Protein AF-A0A433JTU4-F1 (afdb_monomer_lite)

Radius of gyration: 37.77 Å; chains: 1; bounding box: 74×43×114 Å

InterPro domains:
  IPR011112 Rho termination factor-like, N-terminal [PF07498] (141-169)

Sequence (175 aa):
MARTKNDSKNTPSTSVEKKTAQKKAKKALAKAEKSVRVAHEAVKSSSKKLRKEARALSEKTEKLTAKHEKAARKLAIESAKVAKVKAASTPAQKLPSTAATPLPTPARPPVSLATTGRDTSSTKKRSLTPPLPKPSAVAPTLIELRRQAKEQQVRGYSRLSKADLIAALDAARRA

Structure (mmCIF, N/CA/C/O backbone):
data_AF-A0A433JTU4-F1
#
_entry.id   AF-A0A433JTU4-F1
#
loop_
_atom_site.group_PDB
_atom_site.id
_atom_site.type_symbol
_atom_site.label_atom_id
_atom_site.label_alt_id
_atom_site.label_comp_id
_atom_site.label_asym_id
_atom_site.label_entity_id
_atom_site.label_seq_id
_atom_site.pdbx_PDB_ins_code
_atom_site.Cartn_x
_atom_site.Cartn_y
_atom_site.Cartn_z
_atom_site.occupancy
_atom_site.B_iso_or_equiv
_atom_site.auth_seq_id
_atom_site.auth_comp_id
_atom_site.auth_asym_id
_atom_site.auth_atom_id
_atom_site.pdbx_PDB_model_num
ATOM 1 N N . MET A 1 1 ? -30.360 39.361 70.331 1.00 44.97 1 MET A N 1
ATOM 2 C CA . MET A 1 1 ? -29.569 38.111 70.336 1.00 44.97 1 MET A CA 1
ATOM 3 C C . MET A 1 1 ? -30.167 37.147 69.325 1.00 44.97 1 MET A C 1
ATOM 5 O O . MET A 1 1 ? -31.309 36.760 69.508 1.00 44.97 1 MET A O 1
ATOM 9 N N . ALA A 1 2 ? -29.442 36.776 68.270 1.00 48.62 2 ALA A N 1
ATOM 10 C CA . ALA A 1 2 ? -29.837 35.676 67.388 1.00 48.62 2 ALA A CA 1
ATOM 11 C C . ALA A 1 2 ? -28.568 34.996 66.855 1.00 48.62 2 ALA A C 1
ATOM 13 O O . ALA A 1 2 ? -27.785 35.613 66.138 1.00 48.62 2 ALA A O 1
ATOM 14 N N . ARG A 1 3 ? -28.326 33.749 67.274 1.00 50.00 3 ARG A N 1
ATOM 15 C CA . ARG A 1 3 ? -27.237 32.895 66.778 1.00 50.00 3 ARG A C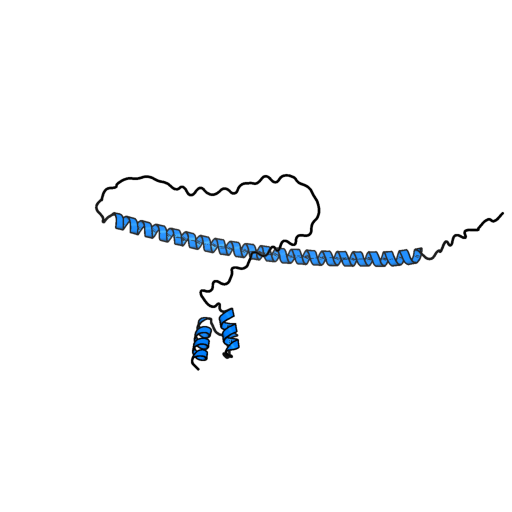A 1
ATOM 16 C C . ARG A 1 3 ? -27.826 31.928 65.756 1.00 50.00 3 ARG A C 1
ATOM 18 O O . ARG A 1 3 ? -28.601 31.050 66.126 1.00 50.00 3 ARG A O 1
ATOM 25 N N . THR A 1 4 ? -27.457 32.078 64.490 1.00 58.16 4 THR A N 1
ATOM 26 C CA . THR A 1 4 ? -27.766 31.113 63.429 1.00 58.16 4 THR A CA 1
ATOM 27 C C . THR A 1 4 ? -26.840 29.905 63.567 1.00 58.16 4 THR A C 1
ATOM 29 O O . THR A 1 4 ? -25.619 30.036 63.467 1.00 58.16 4 THR A O 1
ATOM 32 N N . LYS A 1 5 ? -27.415 28.730 63.842 1.00 56.56 5 LYS A N 1
ATOM 33 C CA . LYS A 1 5 ? -26.702 27.448 63.859 1.00 56.56 5 LYS A CA 1
ATOM 34 C C . LYS A 1 5 ? -26.436 27.019 62.413 1.00 56.56 5 LYS A C 1
ATOM 36 O O . LYS A 1 5 ? -27.375 26.780 61.664 1.00 56.56 5 LYS A O 1
ATOM 41 N N . ASN A 1 6 ? -25.163 26.940 62.033 1.00 57.72 6 ASN A N 1
ATOM 42 C CA . ASN A 1 6 ? -24.732 26.264 60.813 1.00 57.72 6 ASN A CA 1
ATOM 43 C C . ASN A 1 6 ? -24.550 24.778 61.134 1.00 57.72 6 ASN A C 1
ATOM 45 O O . ASN A 1 6 ? -23.541 24.391 61.723 1.00 57.72 6 ASN A O 1
ATOM 49 N N . ASP A 1 7 ? -25.525 23.957 60.752 1.00 53.91 7 ASP A N 1
ATOM 50 C CA . ASP A 1 7 ? -25.397 22.504 60.794 1.00 53.91 7 ASP A CA 1
ATOM 51 C C . ASP A 1 7 ? -24.523 22.024 59.629 1.00 53.91 7 ASP A C 1
ATOM 53 O O . ASP A 1 7 ? -24.893 22.083 58.452 1.00 53.91 7 ASP A O 1
ATOM 57 N N . SER A 1 8 ? -23.332 21.531 59.965 1.00 55.16 8 SER A N 1
ATOM 58 C CA . SER A 1 8 ? -22.448 20.835 59.039 1.00 55.16 8 SER A CA 1
ATOM 59 C C . SER A 1 8 ? -23.080 19.505 58.610 1.00 55.16 8 SER A C 1
ATOM 61 O O . SER A 1 8 ? -23.130 18.552 59.389 1.00 55.16 8 SER A O 1
ATOM 63 N N . LYS A 1 9 ? -23.508 19.387 57.350 1.00 55.03 9 LYS A N 1
ATOM 64 C CA . LYS A 1 9 ? -23.810 18.080 56.745 1.00 55.03 9 LYS A CA 1
ATOM 65 C C . LYS A 1 9 ? -22.513 17.398 56.309 1.00 55.03 9 LYS A C 1
ATOM 67 O O . LYS A 1 9 ? -22.090 17.508 55.162 1.00 55.03 9 LYS A O 1
ATOM 72 N N . ASN A 1 10 ? -21.894 16.668 57.232 1.00 54.50 10 ASN A N 1
ATOM 73 C CA . ASN A 1 10 ? -20.868 15.682 56.911 1.00 54.50 10 ASN A CA 1
ATOM 74 C C . ASN A 1 10 ? -21.571 14.389 56.452 1.00 54.50 10 ASN A C 1
ATOM 76 O O . ASN A 1 10 ? -22.217 13.716 57.252 1.00 54.50 10 ASN A O 1
ATOM 80 N N . THR A 1 11 ? -21.513 14.073 55.154 1.00 55.09 11 THR A N 1
ATOM 81 C CA . THR A 1 11 ? -22.119 12.858 54.577 1.00 55.09 11 THR A CA 1
ATOM 82 C C . THR A 1 11 ? -21.057 11.756 54.401 1.00 55.09 11 THR A C 1
ATOM 84 O O . THR A 1 11 ? -20.029 11.990 53.762 1.00 55.09 11 THR A O 1
ATOM 87 N N . PRO A 1 12 ? -21.262 10.532 54.932 1.00 51.75 12 PRO A N 1
ATOM 88 C CA . PRO A 1 12 ? -20.243 9.474 54.924 1.00 51.75 12 PRO A CA 1
ATOM 89 C C . PRO A 1 12 ? -20.189 8.622 53.632 1.00 51.75 12 PRO A C 1
ATOM 91 O O . PRO A 1 12 ? -19.482 7.616 53.589 1.00 51.75 12 PRO A O 1
ATOM 94 N N . SER A 1 13 ? -20.878 8.994 52.548 1.00 53.59 13 SER A N 1
ATOM 95 C CA . SER A 1 13 ? -21.036 8.145 51.346 1.00 53.59 13 SER A CA 1
ATOM 96 C C . SER A 1 13 ? -19.849 8.139 50.367 1.00 53.59 13 SER A C 1
ATOM 98 O O . SER A 1 13 ? -19.761 7.271 49.499 1.00 53.59 13 SER A O 1
ATOM 100 N N . THR A 1 14 ? -18.881 9.051 50.502 1.00 60.47 14 THR A N 1
ATOM 101 C CA . THR A 1 14 ? -17.866 9.258 49.447 1.00 60.47 14 THR A CA 1
ATOM 102 C C . THR A 1 14 ? -16.798 8.157 49.338 1.00 60.47 14 THR A C 1
ATOM 104 O O . THR A 1 14 ? -16.122 8.058 48.314 1.00 60.47 14 THR A O 1
ATOM 107 N N . SER A 1 15 ? -16.588 7.317 50.358 1.00 62.53 15 SER A N 1
ATOM 108 C CA . SER A 1 15 ? -15.449 6.378 50.388 1.00 62.53 15 SER A CA 1
ATOM 109 C C . SER A 1 15 ? -15.627 5.155 49.472 1.00 62.53 15 SER A C 1
ATOM 111 O O . SER A 1 15 ? -14.665 4.701 48.840 1.00 62.53 15 SER A O 1
ATOM 113 N N . VAL A 1 16 ? -16.853 4.640 49.350 1.00 66.81 16 VAL A N 1
ATOM 114 C CA . VAL A 1 16 ? -17.181 3.478 48.505 1.00 66.81 16 VAL A CA 1
ATOM 115 C C . VAL A 1 16 ? -17.204 3.882 47.029 1.00 66.81 16 VAL A C 1
ATOM 117 O O . VAL A 1 16 ? -16.626 3.197 46.178 1.00 66.81 16 VAL A O 1
ATOM 120 N N . GLU A 1 17 ? -17.767 5.050 46.726 1.00 73.50 17 GLU A N 1
ATOM 121 C CA . GLU A 1 17 ? -17.772 5.635 45.383 1.00 73.50 17 GLU A CA 1
ATOM 122 C C . GLU A 1 17 ? -16.349 5.921 44.885 1.00 73.50 17 GLU A C 1
ATOM 124 O O . GLU A 1 17 ? -15.991 5.512 43.778 1.00 73.50 17 GLU A O 1
ATOM 129 N N . LYS A 1 18 ? -15.477 6.486 45.733 1.00 80.50 18 LYS A N 1
ATOM 130 C CA . LYS A 1 18 ? -14.051 6.688 45.413 1.00 80.50 18 LYS A CA 1
ATOM 131 C C . LYS A 1 18 ? -13.341 5.376 45.053 1.00 80.50 18 LYS A C 1
ATOM 133 O O . LYS A 1 18 ? -12.602 5.331 44.068 1.00 80.50 18 LYS A O 1
ATOM 138 N N . LYS A 1 19 ? -13.587 4.281 45.787 1.00 83.81 19 LYS A N 1
ATOM 139 C CA . LYS A 1 19 ? -12.981 2.963 45.493 1.00 83.81 19 LYS A CA 1
ATOM 140 C C . LYS A 1 19 ? -13.454 2.383 44.154 1.00 83.81 19 LYS A C 1
ATOM 142 O O . LYS A 1 19 ? -12.650 1.802 43.419 1.00 83.81 19 LYS A O 1
ATOM 147 N N . THR A 1 20 ? -14.735 2.525 43.808 1.00 83.31 20 THR A N 1
ATOM 148 C CA . THR A 1 20 ? -15.252 2.042 42.512 1.00 83.31 20 THR A CA 1
ATOM 149 C C . THR A 1 20 ? -14.760 2.899 41.343 1.00 83.31 20 THR A C 1
ATOM 151 O O . THR A 1 20 ? -14.348 2.344 40.318 1.00 83.31 20 THR A O 1
ATOM 154 N N . ALA A 1 21 ? -14.696 4.222 41.514 1.00 89.00 21 ALA A N 1
ATOM 155 C CA . ALA A 1 21 ? -14.110 5.146 40.547 1.00 89.00 21 ALA A CA 1
ATOM 156 C C . ALA A 1 21 ? -12.627 4.829 40.294 1.00 89.00 21 ALA A C 1
ATOM 158 O O . ALA A 1 21 ? -12.202 4.724 39.144 1.00 89.00 21 ALA A O 1
ATOM 159 N N . GLN A 1 22 ? -11.855 4.550 41.348 1.00 87.69 22 GLN A N 1
ATOM 160 C CA . GLN A 1 22 ? -10.446 4.174 41.229 1.00 87.69 22 GLN A CA 1
ATOM 161 C C . GLN A 1 22 ? -10.254 2.855 40.460 1.00 87.69 22 GLN A C 1
ATOM 163 O O . GLN A 1 22 ? -9.358 2.750 39.621 1.00 87.69 22 GLN A O 1
ATOM 168 N N . LYS A 1 23 ? -11.105 1.844 40.690 1.00 91.56 23 LYS A N 1
ATOM 169 C CA . LYS A 1 23 ? -11.069 0.584 39.920 1.00 91.56 23 LYS A CA 1
ATOM 170 C C . LYS A 1 23 ? -11.390 0.813 38.438 1.00 91.56 23 LYS A C 1
ATOM 172 O O . LYS A 1 23 ? -10.724 0.233 37.580 1.00 91.56 23 LYS A O 1
ATOM 177 N N . LYS A 1 24 ? -12.379 1.660 38.129 1.00 91.44 24 LYS A N 1
ATOM 178 C CA . LYS A 1 24 ? -12.713 2.042 36.745 1.00 91.44 24 LYS A CA 1
ATOM 179 C C . LYS A 1 24 ? -11.555 2.795 36.081 1.00 91.44 24 LYS A C 1
ATOM 181 O O . LYS A 1 24 ? -11.182 2.444 34.965 1.00 91.44 24 LYS A O 1
ATOM 186 N N . ALA A 1 25 ? -10.928 3.731 36.791 1.00 92.75 25 ALA A N 1
ATOM 187 C CA . ALA A 1 25 ? -9.759 4.464 36.309 1.00 92.75 25 ALA A CA 1
ATOM 188 C C . ALA A 1 25 ? -8.580 3.527 36.002 1.00 92.75 25 ALA A C 1
ATOM 190 O O . ALA A 1 25 ? -8.036 3.571 34.903 1.00 92.75 25 ALA A O 1
ATOM 191 N N . LYS A 1 26 ? -8.243 2.597 36.908 1.00 94.31 26 LYS A N 1
ATOM 192 C CA . LYS A 1 26 ? -7.183 1.597 36.674 1.00 94.31 26 LYS A CA 1
ATOM 193 C C . LYS A 1 26 ? -7.450 0.743 35.427 1.00 94.31 26 LYS A C 1
ATOM 195 O O . LYS A 1 26 ? -6.542 0.513 34.634 1.00 94.31 26 LYS A O 1
ATOM 200 N N . LYS A 1 27 ? -8.697 0.305 35.217 1.00 94.69 27 LYS A N 1
ATOM 201 C CA . LYS A 1 27 ? -9.084 -0.441 34.004 1.00 94.69 27 LYS A CA 1
ATOM 202 C C . LYS A 1 27 ? -8.978 0.415 32.738 1.00 94.69 27 LYS A C 1
ATOM 204 O O . LYS A 1 27 ? -8.526 -0.088 31.710 1.00 94.69 27 LYS A O 1
ATOM 209 N N . ALA A 1 28 ? -9.374 1.685 32.806 1.00 95.94 28 ALA A N 1
ATOM 210 C CA . ALA A 1 28 ? -9.255 2.619 31.690 1.00 95.94 28 ALA A CA 1
ATOM 211 C C . ALA A 1 28 ? -7.785 2.858 31.309 1.00 95.94 28 ALA A C 1
ATOM 213 O O . ALA A 1 28 ? -7.451 2.761 30.129 1.00 95.94 28 ALA A O 1
ATOM 214 N N . LEU A 1 29 ? -6.904 3.056 32.295 1.00 95.44 29 LEU A N 1
ATOM 215 C CA . LEU A 1 29 ? -5.460 3.189 32.079 1.00 95.44 29 LEU A CA 1
ATOM 216 C C . LEU A 1 29 ? -4.870 1.933 31.429 1.00 95.44 29 LEU A C 1
ATOM 218 O O . LEU A 1 29 ? -4.227 2.029 30.389 1.00 95.44 29 LEU A O 1
ATOM 222 N N . ALA A 1 30 ? -5.187 0.744 31.948 1.00 96.31 30 ALA A N 1
ATOM 223 C CA . ALA A 1 30 ? -4.711 -0.507 31.359 1.00 96.31 30 ALA A CA 1
ATOM 224 C C . ALA A 1 30 ? -5.188 -0.702 29.903 1.00 96.31 30 ALA A C 1
ATOM 226 O O . ALA A 1 30 ? -4.449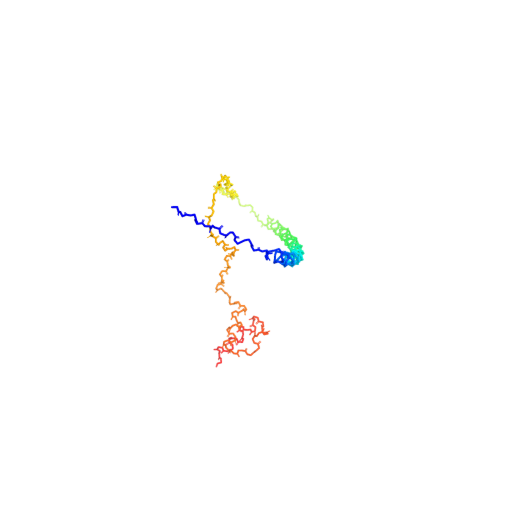 -1.217 29.062 1.00 96.31 30 ALA A O 1
ATOM 227 N N . LYS A 1 31 ? -6.422 -0.292 29.573 1.00 96.44 31 LYS A N 1
ATOM 228 C CA . LYS A 1 31 ? -6.933 -0.332 28.191 1.00 96.44 31 LYS A CA 1
ATOM 229 C C . LYS A 1 31 ? -6.219 0.686 27.297 1.00 96.44 31 LYS A C 1
ATOM 231 O O . LYS A 1 31 ? -5.892 0.360 26.153 1.00 96.44 31 LYS A O 1
ATOM 236 N N . ALA A 1 32 ? -5.959 1.887 27.809 1.00 96.62 32 ALA A N 1
ATOM 237 C CA . ALA A 1 32 ? -5.216 2.918 27.095 1.00 96.62 32 ALA A CA 1
ATOM 238 C C . ALA A 1 32 ? -3.784 2.454 26.788 1.00 96.62 32 ALA A C 1
ATOM 240 O O . ALA A 1 32 ? -3.375 2.486 25.631 1.00 96.62 32 ALA A O 1
ATOM 241 N N . GLU A 1 33 ? -3.065 1.907 27.771 1.00 96.69 33 GLU A N 1
ATOM 242 C CA . GLU A 1 33 ? -1.709 1.378 27.580 1.00 96.69 33 GLU A CA 1
ATOM 243 C C . GLU A 1 33 ? -1.653 0.273 26.521 1.00 96.69 33 GLU A C 1
ATOM 245 O O . GLU A 1 33 ? -0.787 0.294 25.646 1.00 96.69 33 GLU A O 1
ATOM 250 N N . LYS A 1 34 ? -2.598 -0.676 26.552 1.00 97.25 34 LYS A N 1
ATOM 251 C CA . LYS A 1 34 ? -2.692 -1.722 25.520 1.00 97.25 34 LYS A CA 1
ATOM 252 C C . LYS A 1 34 ? -2.903 -1.121 24.132 1.00 97.25 34 LYS A C 1
ATOM 254 O O . LYS A 1 34 ? -2.243 -1.538 23.185 1.00 97.25 34 LYS A O 1
ATOM 259 N N . SER A 1 35 ? -3.775 -0.122 24.024 1.00 95.25 35 SER A N 1
ATOM 260 C CA . SER A 1 35 ? -4.059 0.555 22.754 1.00 95.25 35 SER A CA 1
ATOM 261 C C . SER A 1 35 ? -2.821 1.283 22.219 1.00 95.25 35 SER A C 1
ATOM 263 O O . SER A 1 35 ? -2.503 1.163 21.037 1.00 95.25 35 SER A O 1
ATOM 265 N N . VAL A 1 36 ? -2.065 1.960 23.091 1.00 97.88 36 VAL A N 1
ATOM 266 C CA . VAL A 1 36 ? -0.804 2.629 22.728 1.00 97.88 36 VAL A CA 1
ATOM 267 C C . VAL A 1 36 ? 0.247 1.621 22.265 1.00 97.88 36 VAL A C 1
ATOM 269 O O . VAL A 1 36 ? 0.884 1.839 21.237 1.00 97.88 36 VAL A O 1
ATOM 272 N N . ARG A 1 37 ? 0.408 0.491 22.966 1.00 97.50 37 ARG A N 1
ATOM 273 C CA . ARG A 1 37 ? 1.358 -0.562 22.562 1.00 97.50 37 ARG A CA 1
ATOM 274 C C . ARG A 1 37 ? 1.025 -1.131 21.184 1.00 97.50 37 ARG A C 1
ATOM 276 O O . ARG A 1 37 ? 1.920 -1.256 20.353 1.00 97.50 37 ARG A O 1
ATOM 283 N N . VAL A 1 38 ? -0.250 -1.423 20.920 1.00 97.69 38 VAL A N 1
ATOM 284 C CA . VAL A 1 38 ? -0.700 -1.915 19.606 1.00 97.69 38 VAL A CA 1
ATOM 285 C C . VAL A 1 38 ? -0.427 -0.882 18.513 1.00 97.69 38 VAL A C 1
ATOM 287 O O . VAL A 1 38 ? 0.127 -1.231 17.472 1.00 97.69 38 VAL A O 1
ATOM 290 N N . ALA A 1 39 ? -0.747 0.391 18.757 1.00 97.19 39 ALA A N 1
ATOM 291 C CA . ALA A 1 39 ? -0.457 1.463 17.809 1.00 97.19 39 ALA A CA 1
ATOM 292 C C . ALA A 1 39 ? 1.051 1.583 17.529 1.00 97.19 39 ALA A C 1
ATOM 294 O O . ALA A 1 39 ? 1.464 1.695 16.376 1.00 97.19 39 ALA A O 1
ATOM 295 N N . HIS A 1 40 ? 1.887 1.494 18.564 1.00 98.19 40 HIS A N 1
ATOM 296 C CA . HIS A 1 40 ? 3.336 1.570 18.417 1.00 98.19 40 HIS A CA 1
ATOM 297 C C . HIS A 1 40 ? 3.905 0.389 17.612 1.00 98.19 40 HIS A C 1
ATOM 299 O O . HIS A 1 40 ? 4.731 0.588 16.720 1.00 98.19 40 HIS A O 1
ATOM 305 N N . GLU A 1 41 ? 3.438 -0.837 17.858 1.00 97.56 41 GLU A N 1
ATOM 306 C CA . GLU A 1 41 ? 3.851 -2.011 17.074 1.00 97.56 41 GLU A CA 1
ATOM 307 C C . GLU A 1 41 ? 3.364 -1.945 15.615 1.00 97.56 41 GLU A C 1
ATOM 309 O O . GLU A 1 41 ? 4.101 -2.306 14.689 1.00 97.56 41 GLU A O 1
ATOM 314 N N . ALA A 1 42 ? 2.173 -1.394 15.365 1.00 97.00 42 ALA A N 1
ATOM 315 C CA . ALA A 1 42 ? 1.697 -1.122 14.009 1.00 97.00 42 ALA A CA 1
ATOM 316 C C . ALA A 1 42 ? 2.595 -0.099 13.282 1.00 97.00 42 ALA A C 1
ATOM 318 O O . ALA A 1 42 ? 2.997 -0.316 12.137 1.00 97.00 42 ALA A O 1
ATOM 319 N N . VAL A 1 43 ? 2.996 0.982 13.959 1.00 97.94 43 VAL A N 1
ATOM 320 C CA . VAL A 1 43 ? 3.939 1.969 13.403 1.00 97.94 43 VAL A CA 1
ATOM 321 C C . VAL A 1 43 ? 5.303 1.333 13.134 1.00 97.94 43 VAL A C 1
ATOM 323 O O . VAL A 1 43 ? 5.886 1.542 12.069 1.00 97.94 43 VAL A O 1
ATOM 326 N N . LYS A 1 44 ? 5.811 0.519 14.060 1.00 98.00 44 LYS A N 1
ATOM 327 C CA . LYS A 1 44 ? 7.107 -0.156 13.929 1.00 98.00 44 LYS A CA 1
ATOM 328 C C . LYS A 1 44 ? 7.129 -1.133 12.755 1.00 98.00 44 LYS A C 1
ATOM 330 O O . LYS A 1 44 ? 8.079 -1.123 11.968 1.00 98.00 44 LYS A O 1
ATOM 335 N N . SER A 1 45 ? 6.090 -1.953 12.607 1.00 97.31 45 SER A N 1
ATOM 336 C CA . SER A 1 45 ? 5.961 -2.894 11.487 1.00 97.31 45 SER A CA 1
ATOM 337 C C . SER A 1 45 ? 5.814 -2.170 10.144 1.00 97.31 45 SER A C 1
ATOM 339 O O . SER A 1 45 ? 6.514 -2.520 9.189 1.00 97.31 45 SER A O 1
ATOM 341 N N . SER A 1 46 ? 5.011 -1.102 10.088 1.00 95.12 46 SER A N 1
ATOM 342 C CA . SER A 1 46 ? 4.893 -0.234 8.910 1.00 95.12 46 SER A CA 1
ATOM 343 C C . SER A 1 46 ? 6.231 0.420 8.541 1.00 95.12 46 SER A C 1
ATOM 345 O O . SER A 1 46 ? 6.712 0.272 7.416 1.00 95.12 46 SER A O 1
ATOM 347 N N . SER A 1 47 ? 6.915 1.042 9.508 1.00 96.56 47 SER A N 1
ATOM 348 C CA . SER A 1 47 ? 8.233 1.656 9.302 1.00 96.56 47 SER A CA 1
ATOM 349 C C . SER A 1 47 ? 9.259 0.638 8.802 1.00 96.56 47 SER A C 1
ATOM 351 O O . SER A 1 47 ? 10.029 0.925 7.885 1.00 96.56 47 SER A O 1
ATOM 353 N N . LYS A 1 48 ? 9.246 -0.588 9.341 1.00 97.81 48 LYS A N 1
ATOM 354 C CA . LYS A 1 48 ? 10.115 -1.673 8.869 1.00 97.81 48 LYS A CA 1
ATOM 355 C C . LYS A 1 48 ? 9.839 -2.024 7.405 1.00 97.81 48 LYS A C 1
ATOM 357 O O . LYS A 1 48 ? 10.797 -2.235 6.661 1.00 97.81 48 LYS A O 1
ATOM 362 N N . LYS A 1 49 ? 8.571 -2.077 6.984 1.00 97.00 49 LYS A N 1
ATOM 363 C CA . LYS A 1 49 ? 8.200 -2.325 5.582 1.00 97.00 49 LYS A CA 1
ATOM 364 C C . LYS A 1 49 ? 8.695 -1.202 4.667 1.00 97.00 49 LYS A C 1
ATOM 366 O O . LYS A 1 49 ? 9.386 -1.491 3.696 1.00 97.00 49 LYS A O 1
ATOM 371 N N . LEU A 1 50 ? 8.465 0.057 5.042 1.00 97.06 50 LEU A N 1
ATOM 372 C CA . LEU A 1 50 ? 8.933 1.220 4.278 1.00 97.06 50 LEU A CA 1
ATOM 373 C C . LEU A 1 50 ? 10.459 1.245 4.126 1.00 97.06 50 LEU A C 1
ATOM 375 O O . LEU A 1 50 ? 10.968 1.504 3.042 1.00 97.06 50 LEU A O 1
ATOM 379 N N . ARG A 1 51 ? 11.210 0.907 5.182 1.00 96.81 51 ARG A N 1
ATOM 380 C CA . ARG A 1 51 ? 12.679 0.807 5.101 1.00 96.81 51 ARG A CA 1
ATOM 381 C C . ARG A 1 51 ? 13.135 -0.282 4.128 1.00 96.81 51 ARG A C 1
ATOM 383 O O . ARG A 1 51 ? 14.135 -0.092 3.443 1.00 96.81 51 ARG A O 1
ATOM 390 N N . LYS A 1 52 ? 12.431 -1.419 4.065 1.00 97.88 52 LYS A N 1
ATOM 391 C CA . LYS A 1 52 ? 12.735 -2.487 3.097 1.00 97.88 52 LYS A CA 1
ATOM 392 C C . LYS A 1 52 ? 12.472 -2.030 1.665 1.00 97.88 52 LYS A C 1
ATOM 394 O O . LYS A 1 52 ? 13.316 -2.247 0.803 1.00 97.88 52 LYS A O 1
ATOM 399 N N . GLU A 1 53 ? 11.336 -1.385 1.425 1.00 95.69 53 GLU A N 1
ATOM 400 C CA . GLU A 1 53 ? 10.989 -0.850 0.105 1.00 95.69 53 GLU A CA 1
ATOM 401 C C . GLU A 1 53 ? 11.978 0.230 -0.340 1.00 95.69 53 GLU A C 1
ATOM 403 O O . GLU A 1 53 ? 12.460 0.178 -1.468 1.00 95.69 53 GLU A O 1
ATOM 408 N N . ALA A 1 54 ? 12.360 1.137 0.564 1.00 97.12 54 ALA A N 1
ATOM 409 C CA . ALA A 1 54 ? 13.371 2.155 0.297 1.00 97.12 54 ALA A CA 1
ATOM 410 C C . ALA A 1 54 ? 14.708 1.529 -0.127 1.00 97.12 54 ALA A C 1
ATOM 412 O O . ALA A 1 54 ? 15.248 1.909 -1.160 1.00 97.12 54 ALA A O 1
ATOM 413 N N . ARG A 1 55 ? 15.198 0.513 0.600 1.00 97.38 55 ARG A N 1
ATOM 414 C CA . ARG A 1 55 ? 16.425 -0.214 0.225 1.00 97.38 55 ARG A CA 1
ATOM 415 C C . ARG A 1 55 ? 16.309 -0.879 -1.145 1.00 97.38 55 ARG A C 1
ATOM 417 O O . ARG A 1 55 ? 17.189 -0.707 -1.979 1.00 97.38 55 ARG A O 1
ATOM 424 N N . ALA A 1 56 ? 15.208 -1.582 -1.407 1.00 97.19 56 ALA A N 1
ATOM 425 C CA . ALA A 1 56 ? 14.997 -2.241 -2.694 1.00 97.19 56 ALA A CA 1
ATOM 426 C C . ALA A 1 56 ? 14.928 -1.240 -3.862 1.00 97.19 56 ALA A C 1
ATOM 428 O O . ALA A 1 56 ? 15.387 -1.539 -4.965 1.00 97.19 56 ALA A O 1
ATOM 429 N N . LEU A 1 57 ? 14.350 -0.055 -3.643 1.00 97.31 57 LEU A N 1
ATOM 430 C CA . LEU A 1 57 ? 14.363 1.024 -4.628 1.00 97.31 57 LEU A CA 1
ATOM 431 C C . LEU A 1 57 ? 15.775 1.577 -4.831 1.00 97.31 57 LEU A C 1
ATOM 433 O O . LEU A 1 57 ? 16.185 1.697 -5.983 1.00 97.31 57 LEU A O 1
ATOM 437 N N . SER A 1 58 ? 16.532 1.825 -3.758 1.00 96.25 58 SER A N 1
ATOM 438 C CA . SER A 1 58 ? 17.935 2.252 -3.843 1.00 96.25 58 SER A CA 1
ATOM 439 C C . SER A 1 58 ? 18.774 1.272 -4.665 1.00 96.25 58 SER A C 1
ATOM 441 O O . SER A 1 58 ? 19.403 1.675 -5.641 1.00 96.25 58 SER A O 1
ATOM 443 N N . GLU A 1 59 ? 18.683 -0.027 -4.381 1.00 97.19 59 GLU A N 1
ATOM 444 C CA . GLU A 1 59 ? 19.394 -1.064 -5.141 1.00 97.19 59 GLU A CA 1
ATOM 445 C C . GLU A 1 59 ? 19.003 -1.079 -6.628 1.00 97.19 59 GLU A C 1
ATOM 447 O O . GLU A 1 59 ? 19.844 -1.281 -7.508 1.00 97.19 59 GLU A O 1
ATOM 452 N N . LYS A 1 60 ? 17.716 -0.879 -6.944 1.00 97.19 60 LYS A N 1
ATOM 453 C CA . LYS A 1 60 ? 17.257 -0.776 -8.338 1.00 97.19 60 LYS A CA 1
ATOM 454 C C . LYS A 1 60 ? 17.837 0.460 -9.016 1.00 97.19 60 LYS A C 1
ATOM 456 O O . LYS A 1 60 ? 18.276 0.357 -10.161 1.00 97.19 60 LYS A O 1
ATOM 461 N N . THR A 1 61 ? 17.853 1.599 -8.327 1.00 96.94 61 THR A N 1
ATOM 462 C CA . THR A 1 61 ? 18.419 2.833 -8.873 1.00 96.94 61 THR A CA 1
ATOM 463 C C . THR A 1 61 ? 19.919 2.711 -9.090 1.00 96.94 61 THR A C 1
ATOM 465 O O . THR A 1 61 ? 20.360 3.018 -10.187 1.00 96.94 61 THR A O 1
ATOM 468 N N . GLU A 1 62 ? 20.678 2.149 -8.147 1.00 96.19 62 GLU A N 1
ATOM 469 C CA . GLU A 1 62 ? 22.121 1.910 -8.295 1.00 96.19 62 GLU A CA 1
ATOM 470 C C . GLU A 1 62 ? 22.435 0.994 -9.485 1.00 96.19 62 GLU A C 1
ATOM 472 O O . GLU A 1 62 ? 23.356 1.242 -10.264 1.00 96.19 62 GLU A O 1
ATOM 477 N N . LYS A 1 63 ? 21.635 -0.058 -9.693 1.00 96.50 63 LYS A N 1
ATOM 478 C CA . LYS A 1 63 ? 21.794 -0.940 -10.859 1.00 96.50 63 LYS A CA 1
ATOM 479 C C . LYS A 1 63 ? 21.510 -0.212 -12.170 1.00 96.50 63 LYS A C 1
ATOM 481 O O . LYS A 1 63 ? 22.199 -0.459 -13.161 1.00 96.50 63 LYS A O 1
ATOM 486 N N . LEU A 1 64 ? 20.484 0.636 -12.208 1.00 96.38 64 LEU A N 1
ATOM 487 C CA . LEU A 1 64 ? 20.149 1.411 -13.401 1.00 96.38 64 LEU A CA 1
ATOM 488 C C . LEU A 1 64 ? 21.203 2.479 -13.678 1.00 96.38 64 LEU A C 1
ATOM 490 O O . LEU A 1 64 ? 21.681 2.549 -14.808 1.00 96.38 64 LEU A O 1
ATOM 494 N N . THR A 1 65 ? 21.627 3.247 -12.674 1.00 95.38 65 THR A N 1
ATOM 495 C CA . THR A 1 65 ? 22.686 4.252 -12.833 1.00 95.38 65 THR A CA 1
ATOM 496 C C . THR A 1 65 ? 23.980 3.597 -13.297 1.00 95.38 65 THR A C 1
ATOM 498 O O . THR A 1 65 ? 24.541 4.043 -14.291 1.00 95.38 65 THR A O 1
ATOM 501 N N . ALA A 1 66 ? 24.383 2.459 -12.724 1.00 96.12 66 ALA A N 1
ATOM 502 C CA . ALA A 1 66 ? 25.558 1.721 -13.187 1.00 96.12 66 ALA A CA 1
ATOM 503 C C . ALA A 1 66 ? 25.433 1.241 -14.647 1.00 96.12 66 ALA A C 1
ATOM 505 O O . ALA A 1 66 ? 26.415 1.250 -15.394 1.00 96.12 66 ALA A O 1
ATOM 506 N N . LYS A 1 67 ? 24.240 0.819 -15.093 1.00 96.81 67 LYS A N 1
ATOM 507 C CA . LYS A 1 67 ? 23.999 0.469 -16.506 1.00 96.81 67 LYS A CA 1
ATOM 508 C C . LYS A 1 67 ? 24.093 1.696 -17.411 1.00 96.81 67 LYS A C 1
ATOM 510 O O . LYS A 1 67 ? 24.732 1.612 -18.459 1.00 96.81 67 LYS A O 1
ATOM 515 N N . HIS A 1 68 ? 23.497 2.813 -17.003 1.00 96.50 68 HIS A N 1
ATOM 516 C CA . HIS A 1 68 ? 23.552 4.066 -17.749 1.00 96.50 68 HIS A CA 1
ATOM 517 C C . HIS A 1 68 ? 24.975 4.615 -17.826 1.00 96.50 68 HIS A C 1
ATOM 519 O O . HIS A 1 68 ? 25.408 4.976 -18.912 1.00 96.50 68 HIS A O 1
ATOM 525 N N . GLU A 1 69 ? 25.741 4.589 -16.738 1.00 94.38 69 GLU A N 1
ATOM 526 C CA . GLU A 1 69 ? 27.153 4.973 -16.745 1.00 94.38 69 GLU A CA 1
ATOM 527 C C . GLU A 1 69 ? 27.975 4.087 -17.679 1.00 94.38 69 GLU A C 1
ATOM 529 O O . GLU A 1 69 ? 28.776 4.590 -18.462 1.00 94.38 69 GLU A O 1
ATOM 534 N N . LYS A 1 70 ? 27.764 2.765 -17.654 1.00 94.88 70 LYS A N 1
ATOM 535 C CA . LYS A 1 70 ? 28.446 1.850 -18.582 1.00 94.88 70 LYS A CA 1
ATOM 536 C C . LYS A 1 70 ? 28.086 2.147 -20.037 1.00 94.88 70 LYS A C 1
ATOM 538 O O . LYS A 1 70 ? 28.978 2.164 -20.881 1.00 94.88 70 LYS A O 1
ATOM 543 N N . ALA A 1 71 ? 26.809 2.384 -20.334 1.00 94.00 71 ALA A N 1
ATOM 544 C CA . ALA A 1 71 ? 26.361 2.742 -21.677 1.00 94.00 71 ALA A CA 1
ATOM 545 C C . ALA A 1 71 ? 26.940 4.094 -22.122 1.00 94.00 71 ALA A C 1
ATOM 547 O O . ALA A 1 71 ? 27.495 4.189 -23.212 1.00 94.00 71 ALA A O 1
ATOM 548 N N . ALA A 1 72 ? 26.905 5.105 -21.253 1.00 93.81 72 ALA A N 1
ATOM 549 C CA . ALA A 1 72 ? 27.475 6.422 -21.511 1.00 93.81 72 ALA A CA 1
ATOM 550 C C . ALA A 1 72 ? 28.986 6.346 -21.767 1.00 93.81 72 ALA A C 1
ATOM 552 O O . ALA A 1 72 ? 29.474 6.944 -22.721 1.00 93.81 72 ALA A O 1
ATOM 553 N N . ARG A 1 73 ? 29.728 5.549 -20.983 1.00 90.81 73 ARG A N 1
ATOM 554 C CA . ARG A 1 73 ? 31.163 5.312 -21.211 1.00 90.81 73 ARG A CA 1
ATOM 555 C C . ARG A 1 73 ? 31.425 4.647 -22.562 1.00 90.81 73 ARG A C 1
ATOM 557 O O . ARG A 1 73 ? 32.341 5.063 -23.260 1.00 90.81 73 ARG A O 1
ATOM 564 N N . LYS A 1 74 ? 30.627 3.647 -22.955 1.00 92.69 74 LYS A N 1
ATOM 565 C CA . LYS A 1 74 ? 30.761 3.004 -24.275 1.00 92.69 74 LYS A CA 1
ATOM 566 C C . LYS A 1 74 ? 30.516 3.993 -25.412 1.00 92.69 74 LYS A C 1
ATOM 568 O O . LYS A 1 74 ? 31.357 4.099 -26.297 1.00 92.69 74 LYS A O 1
ATOM 573 N N . LEU A 1 75 ? 29.434 4.766 -25.329 1.00 90.06 75 LEU A N 1
ATOM 574 C CA . LEU A 1 75 ? 29.117 5.799 -26.315 1.00 90.06 75 LEU A CA 1
ATOM 575 C C . LEU A 1 75 ? 30.209 6.871 -26.395 1.00 90.06 75 LEU A C 1
ATOM 577 O O . LEU A 1 75 ? 30.565 7.278 -27.493 1.00 90.06 75 LEU A O 1
ATOM 581 N N . ALA A 1 76 ? 30.777 7.293 -25.261 1.00 90.19 76 ALA A N 1
ATOM 582 C CA . ALA A 1 76 ? 31.885 8.246 -25.232 1.00 90.19 76 ALA A CA 1
ATOM 583 C C . ALA A 1 76 ? 33.163 7.684 -25.882 1.00 90.19 76 ALA A C 1
ATOM 585 O O . ALA A 1 76 ? 33.876 8.401 -26.578 1.00 90.19 76 ALA A O 1
ATOM 586 N N . ILE A 1 77 ? 33.457 6.396 -25.683 1.00 89.31 77 ILE A N 1
ATOM 587 C CA . ILE A 1 77 ? 34.611 5.738 -26.311 1.00 89.31 77 ILE A CA 1
ATOM 588 C C . ILE A 1 77 ? 34.397 5.590 -27.823 1.00 89.31 77 ILE A C 1
ATOM 590 O O . ILE A 1 77 ? 35.318 5.847 -28.597 1.00 89.31 77 ILE A O 1
ATOM 594 N N . GLU A 1 78 ? 33.210 5.176 -28.264 1.00 85.94 78 GLU A N 1
ATOM 595 C CA . GLU A 1 78 ? 32.885 5.047 -29.689 1.00 85.94 78 GLU A CA 1
ATOM 596 C C . GLU A 1 78 ? 32.867 6.405 -30.391 1.00 85.94 78 GLU A C 1
ATOM 598 O O . GLU A 1 78 ? 33.479 6.550 -31.449 1.00 85.94 78 GLU A O 1
ATOM 603 N N . SER A 1 79 ? 32.266 7.426 -29.778 1.00 84.25 79 SER A N 1
ATOM 604 C CA . SER A 1 79 ? 32.277 8.783 -30.324 1.00 84.25 79 SER A CA 1
ATOM 605 C C . SER A 1 79 ? 33.693 9.360 -30.387 1.00 84.25 79 SER A C 1
ATOM 607 O O . SER A 1 79 ? 34.047 9.966 -31.397 1.00 84.25 79 SER A O 1
ATOM 609 N N . ALA A 1 80 ? 34.546 9.102 -29.390 1.00 84.25 80 ALA A N 1
ATOM 610 C CA . ALA A 1 80 ? 35.955 9.493 -29.426 1.00 84.25 80 ALA A CA 1
ATOM 611 C C . ALA A 1 80 ? 36.746 8.757 -30.524 1.00 84.25 80 ALA A C 1
ATOM 613 O O . ALA A 1 80 ? 37.584 9.366 -31.191 1.00 84.25 80 ALA A O 1
ATOM 614 N N . LYS A 1 81 ? 36.470 7.466 -30.761 1.00 81.31 81 LYS A N 1
ATOM 615 C CA . LYS A 1 81 ? 37.076 6.705 -31.870 1.00 81.31 81 LYS A CA 1
ATOM 616 C C . LYS A 1 81 ? 36.646 7.259 -33.230 1.00 81.31 81 LYS A C 1
ATOM 618 O O . LYS A 1 81 ? 37.505 7.490 -34.076 1.00 81.31 81 LYS A O 1
ATOM 623 N N . VAL A 1 82 ? 35.355 7.532 -33.425 1.00 77.56 82 VAL A N 1
ATOM 624 C CA . VAL A 1 82 ? 34.830 8.139 -34.662 1.00 77.56 82 VAL A CA 1
ATOM 625 C C . VAL A 1 82 ? 35.402 9.544 -34.870 1.00 77.56 82 VAL A C 1
ATOM 627 O O . VAL A 1 82 ? 35.822 9.871 -35.977 1.00 77.56 82 VAL A O 1
ATOM 630 N N . ALA A 1 83 ? 35.502 10.357 -33.814 1.00 73.8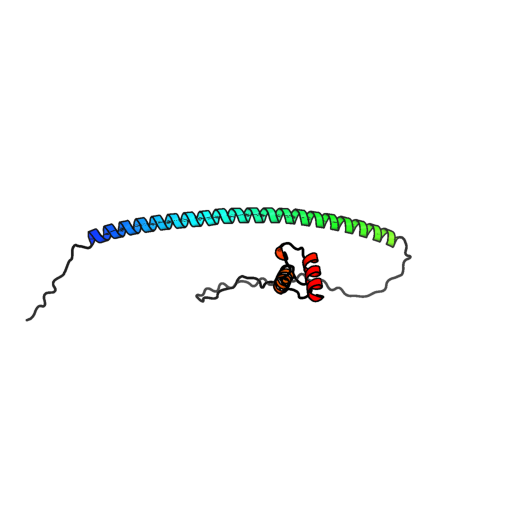1 83 ALA A N 1
ATOM 631 C CA . ALA A 1 83 ? 36.119 11.680 -33.881 1.00 73.81 83 ALA A CA 1
ATOM 632 C C . ALA A 1 83 ? 37.609 11.608 -34.255 1.00 73.81 83 ALA A C 1
ATOM 634 O O . ALA A 1 83 ? 38.070 12.407 -35.065 1.00 73.81 83 ALA A O 1
ATOM 635 N N . LYS A 1 84 ? 38.354 10.620 -33.738 1.00 70.38 84 LYS A N 1
ATOM 636 C CA . LYS A 1 84 ? 39.771 10.419 -34.079 1.00 70.38 84 LYS A CA 1
ATOM 637 C C . LYS A 1 84 ? 39.975 9.985 -35.537 1.00 70.38 84 LYS A C 1
ATOM 639 O O . LYS A 1 84 ? 40.931 10.427 -36.161 1.00 70.38 84 LYS A O 1
ATOM 644 N N . VAL A 1 85 ? 39.071 9.174 -36.093 1.00 61.56 85 VAL A N 1
ATOM 645 C CA . VAL A 1 85 ? 39.100 8.786 -37.518 1.00 61.56 85 VAL A CA 1
ATOM 646 C C . VAL A 1 85 ? 38.722 9.966 -38.419 1.00 61.56 85 VAL A C 1
ATOM 648 O O . VAL A 1 85 ? 39.370 10.190 -39.435 1.00 61.56 85 VAL A O 1
ATOM 651 N N . LYS A 1 86 ? 37.736 10.778 -38.020 1.00 58.47 86 LYS A N 1
ATOM 652 C CA . LYS A 1 86 ? 37.314 11.973 -38.771 1.00 58.47 86 LYS A CA 1
ATOM 653 C C . LYS A 1 86 ? 38.342 13.113 -38.710 1.00 58.47 86 LYS A C 1
ATOM 655 O O . LYS A 1 86 ? 38.437 13.897 -39.645 1.00 58.47 86 LYS A O 1
ATOM 660 N N . ALA A 1 87 ? 39.143 13.178 -37.644 1.00 54.09 87 ALA A N 1
ATOM 661 C CA . ALA A 1 87 ? 40.263 14.112 -37.511 1.00 54.09 87 ALA A CA 1
ATOM 662 C C . ALA A 1 87 ? 41.489 13.734 -38.368 1.00 54.09 87 ALA A C 1
ATOM 664 O O . ALA A 1 87 ? 42.355 14.576 -38.580 1.00 54.09 87 ALA A O 1
ATOM 665 N N . ALA A 1 88 ? 41.566 12.501 -38.883 1.00 51.88 88 ALA A N 1
ATOM 666 C CA . ALA A 1 88 ? 42.652 12.049 -39.756 1.00 51.88 88 ALA A CA 1
ATOM 667 C C . ALA A 1 88 ? 42.401 12.326 -41.255 1.00 51.88 88 ALA A C 1
ATOM 669 O O . ALA A 1 88 ? 43.252 12.004 -42.079 1.00 51.88 88 ALA A O 1
ATOM 670 N N . SER A 1 89 ? 41.258 12.921 -41.625 1.00 49.16 89 SER A N 1
ATOM 671 C CA . SER A 1 89 ? 40.842 13.107 -43.026 1.00 49.16 89 SER A CA 1
ATOM 672 C C . SER A 1 89 ? 40.483 14.550 -43.413 1.00 49.16 89 SER A C 1
ATOM 674 O O . SER A 1 89 ? 39.742 14.755 -44.369 1.00 49.16 89 SER A O 1
ATOM 676 N N . THR A 1 90 ? 40.993 15.566 -42.713 1.00 45.09 90 THR A N 1
ATOM 677 C CA . THR A 1 90 ? 40.793 16.977 -43.105 1.00 45.09 90 THR A CA 1
ATOM 678 C C . THR A 1 90 ? 42.079 17.787 -42.945 1.00 45.09 90 THR A C 1
ATOM 680 O O . THR A 1 90 ? 42.654 17.766 -41.855 1.00 45.09 90 THR A O 1
ATOM 683 N N . PRO A 1 91 ? 42.538 18.513 -43.987 1.00 44.22 91 PRO A N 1
ATOM 684 C CA . PRO A 1 91 ? 43.675 19.411 -43.863 1.00 44.22 91 PRO A CA 1
ATOM 685 C C . PRO A 1 91 ? 43.300 20.623 -43.007 1.00 44.22 91 PRO A C 1
ATOM 687 O O . PRO A 1 91 ? 42.161 21.094 -43.002 1.00 44.22 91 PRO A O 1
ATOM 690 N N . ALA A 1 92 ? 44.295 21.112 -42.274 1.00 47.78 92 ALA A N 1
ATOM 691 C CA . ALA A 1 92 ? 44.209 22.261 -41.395 1.00 47.78 92 ALA A CA 1
ATOM 692 C C . ALA A 1 92 ? 43.690 23.511 -42.126 1.00 47.78 92 ALA A C 1
ATOM 694 O O . ALA A 1 92 ? 44.293 23.970 -43.094 1.00 47.78 92 ALA A O 1
ATOM 695 N N . GLN A 1 93 ? 42.634 24.123 -41.590 1.00 44.31 93 GLN A N 1
ATOM 696 C CA . GLN A 1 93 ? 42.344 25.535 -41.815 1.00 44.31 93 GLN A CA 1
ATOM 697 C C . GLN A 1 93 ? 42.247 26.274 -40.475 1.00 44.31 93 GLN A C 1
ATOM 699 O O . GLN A 1 93 ? 41.321 26.106 -39.690 1.00 44.31 93 GLN A O 1
ATOM 704 N N . LYS A 1 94 ? 43.332 27.016 -40.234 1.00 44.69 94 LYS A N 1
ATOM 705 C CA . LYS A 1 94 ? 43.520 28.298 -39.540 1.00 44.69 94 LYS A CA 1
ATOM 706 C C . LYS A 1 94 ? 42.347 28.878 -38.715 1.00 44.69 94 LYS A C 1
ATOM 708 O O . LYS A 1 94 ? 41.268 29.131 -39.237 1.00 44.69 94 LYS A O 1
ATOM 713 N N . LEU A 1 95 ? 42.656 29.220 -37.455 1.00 48.22 95 LEU A N 1
ATOM 714 C CA . LEU A 1 95 ? 41.890 30.112 -36.564 1.00 48.22 95 LEU A CA 1
ATOM 715 C C . LEU A 1 95 ? 41.623 31.497 -37.199 1.00 48.22 95 LEU A C 1
ATOM 717 O O . LEU A 1 95 ? 42.426 31.960 -38.017 1.00 48.22 95 LEU A O 1
ATOM 721 N N . PRO A 1 96 ? 40.601 32.226 -36.703 1.00 47.53 96 PRO A N 1
ATOM 722 C CA . PRO A 1 96 ? 40.928 33.367 -35.835 1.00 47.53 96 PRO A CA 1
ATOM 723 C C . PRO A 1 96 ? 40.015 33.549 -34.599 1.00 47.53 96 PRO A C 1
ATOM 725 O O . PRO A 1 96 ? 38.807 33.368 -34.653 1.00 47.53 96 PRO A O 1
ATOM 728 N N . SER A 1 97 ? 40.665 33.944 -33.496 1.00 43.16 97 SER A N 1
ATOM 729 C CA . SER A 1 97 ? 40.304 34.992 -32.518 1.00 43.16 97 SER A CA 1
ATOM 730 C C . SER A 1 97 ? 38.825 35.272 -32.178 1.00 43.16 97 SER A C 1
ATOM 732 O O . SER A 1 97 ? 38.089 35.777 -33.015 1.00 43.16 97 SER A O 1
ATOM 734 N N . THR A 1 98 ? 38.425 35.113 -30.907 1.00 40.31 98 THR A N 1
ATOM 735 C CA . THR A 1 98 ? 38.110 36.209 -29.946 1.00 40.31 98 THR A CA 1
ATOM 736 C C . THR A 1 98 ? 37.254 35.725 -28.759 1.00 40.31 98 THR A C 1
ATOM 738 O O . THR A 1 98 ? 36.286 34.993 -28.907 1.00 40.31 98 THR A O 1
ATOM 741 N N . ALA A 1 99 ? 37.696 36.138 -27.568 1.00 46.03 99 ALA A N 1
ATOM 742 C CA . ALA A 1 99 ? 36.985 36.409 -26.315 1.00 46.03 99 ALA A CA 1
ATOM 743 C C . ALA A 1 99 ? 35.538 35.903 -26.093 1.00 46.03 99 ALA A C 1
ATOM 745 O O . ALA A 1 99 ? 34.603 36.346 -26.746 1.00 46.03 99 ALA A O 1
ATOM 746 N N . ALA A 1 100 ? 35.367 35.131 -25.010 1.00 39.19 100 ALA A N 1
ATOM 747 C CA . ALA A 1 100 ? 34.540 35.464 -23.834 1.00 39.19 100 ALA A CA 1
ATOM 748 C C . ALA A 1 100 ? 33.854 34.222 -23.240 1.00 39.19 100 ALA A C 1
ATOM 750 O O . ALA A 1 100 ? 32.867 33.691 -23.740 1.00 39.19 100 ALA A O 1
ATOM 751 N N . THR A 1 101 ? 34.397 33.796 -22.108 1.00 49.69 101 THR A N 1
ATOM 752 C CA . THR A 1 101 ? 33.824 32.872 -21.133 1.00 49.69 101 THR A CA 1
ATOM 753 C C . THR A 1 101 ? 32.453 33.364 -20.642 1.00 49.69 101 THR A C 1
ATOM 755 O O . THR A 1 101 ? 32.357 34.509 -20.200 1.00 49.69 101 THR A O 1
ATOM 758 N N . PRO A 1 102 ? 31.434 32.491 -20.557 1.00 45.12 102 PRO A N 1
ATOM 759 C CA . PRO A 1 102 ? 30.579 32.521 -19.378 1.00 45.12 102 PRO A CA 1
ATOM 760 C C . PRO A 1 102 ? 30.728 31.210 -18.607 1.00 45.12 102 PRO A C 1
ATOM 762 O O . PRO A 1 102 ? 30.344 30.124 -19.036 1.00 45.12 102 PRO A O 1
ATOM 765 N N . LEU A 1 103 ? 31.339 31.351 -17.439 1.00 51.41 103 LEU A N 1
ATOM 766 C CA . LEU A 1 103 ? 31.455 30.346 -16.401 1.00 51.41 103 LEU A CA 1
ATOM 767 C C . LEU A 1 103 ? 30.041 30.084 -15.848 1.00 51.41 103 LEU A C 1
ATOM 769 O O . LEU A 1 103 ? 29.412 31.038 -15.384 1.00 51.41 103 LEU A O 1
ATOM 773 N N . PRO A 1 104 ? 29.504 28.850 -15.839 1.00 43.47 104 PRO A N 1
ATOM 774 C CA . PRO A 1 104 ? 28.344 28.563 -15.013 1.00 43.47 104 PRO A CA 1
ATOM 775 C C . PRO A 1 104 ? 28.824 28.480 -13.563 1.00 43.47 104 PRO A C 1
ATOM 777 O O . PRO A 1 104 ? 29.251 27.435 -13.076 1.00 43.47 104 PRO A O 1
ATOM 780 N N . THR A 1 105 ? 28.787 29.617 -12.875 1.00 53.28 105 THR A N 1
ATOM 781 C CA . THR A 1 105 ? 28.884 29.697 -11.420 1.00 53.28 105 THR A CA 1
ATOM 782 C C . THR A 1 105 ? 27.83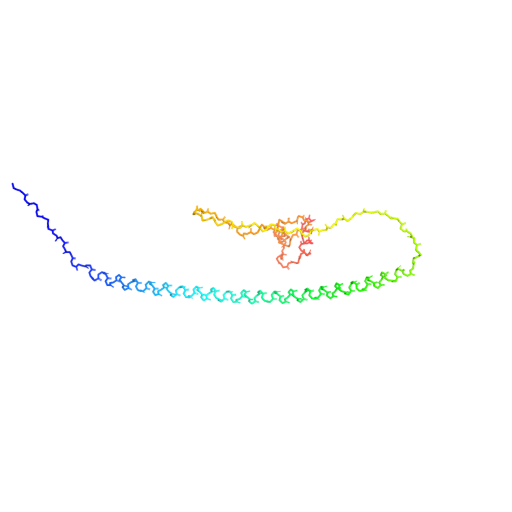3 28.755 -10.822 1.00 53.28 105 THR A C 1
ATOM 784 O O . THR A 1 105 ? 26.642 28.957 -11.077 1.00 53.28 105 THR A O 1
ATOM 787 N N . PRO A 1 106 ? 28.192 27.727 -10.031 1.00 48.50 106 PRO A N 1
ATOM 788 C CA . PRO A 1 106 ? 27.194 27.014 -9.253 1.00 48.50 106 PRO A CA 1
ATOM 789 C C . PRO A 1 106 ? 26.643 27.996 -8.219 1.00 48.50 106 PRO A C 1
ATOM 791 O O . PRO A 1 106 ? 27.343 28.417 -7.296 1.00 48.50 106 PRO A O 1
ATOM 794 N N . ALA A 1 107 ? 25.389 28.399 -8.419 1.00 47.62 107 ALA A N 1
ATOM 795 C CA . ALA A 1 107 ? 24.622 29.204 -7.486 1.00 47.62 107 ALA A CA 1
ATOM 796 C C . ALA A 1 107 ? 24.580 28.490 -6.128 1.00 47.62 107 ALA A C 1
ATOM 798 O O . ALA A 1 107 ? 23.827 27.543 -5.900 1.00 47.62 107 ALA A O 1
ATOM 799 N N . ARG A 1 108 ? 25.449 28.942 -5.230 1.00 56.47 108 ARG A N 1
ATOM 800 C CA . ARG A 1 108 ? 25.454 28.606 -3.813 1.00 56.47 108 ARG A CA 1
ATOM 801 C C . ARG A 1 108 ? 24.149 29.158 -3.220 1.00 56.47 108 ARG A C 1
ATOM 803 O O . ARG A 1 108 ? 23.925 30.363 -3.338 1.00 56.47 108 ARG A O 1
ATOM 810 N N . PRO A 1 109 ? 23.271 28.347 -2.605 1.00 61.19 109 PRO A N 1
ATOM 811 C CA . PRO A 1 109 ? 22.129 28.907 -1.896 1.00 61.19 109 PRO A CA 1
ATOM 812 C C . PRO A 1 109 ? 22.646 29.727 -0.701 1.00 61.19 109 PRO A C 1
ATOM 814 O O . PRO A 1 109 ? 23.576 29.274 -0.020 1.00 61.19 109 PRO A O 1
ATOM 817 N N . PRO A 1 110 ? 22.095 30.922 -0.421 1.00 58.38 110 PRO A N 1
ATOM 818 C CA . PRO A 1 110 ? 22.454 31.651 0.781 1.00 58.38 110 PRO A CA 1
ATOM 819 C C . PRO A 1 110 ? 21.999 30.843 2.000 1.00 58.38 110 PRO A C 1
ATOM 821 O O . PRO A 1 110 ? 20.816 30.574 2.199 1.00 58.38 110 PRO A O 1
ATOM 824 N N . VAL A 1 111 ? 22.967 30.450 2.823 1.00 49.66 111 VAL A N 1
ATOM 825 C CA . VAL A 1 111 ? 22.737 30.058 4.212 1.00 49.66 111 VAL A CA 1
ATOM 826 C C . VAL A 1 111 ? 22.239 31.291 4.962 1.00 49.66 111 VAL A C 1
ATOM 828 O O . VAL A 1 111 ? 23.024 32.113 5.427 1.00 49.66 111 VAL A O 1
ATOM 831 N N . SER A 1 112 ? 20.922 31.451 5.049 1.00 47.22 112 SER A N 1
ATOM 832 C CA . SER A 1 112 ? 20.320 32.395 5.983 1.00 47.22 112 SER A CA 1
ATOM 833 C C . SER A 1 112 ? 20.453 31.826 7.392 1.00 47.22 112 SER A C 1
ATOM 835 O O . SER A 1 112 ? 19.809 30.836 7.743 1.00 47.22 112 SER A O 1
ATOM 837 N N . LEU A 1 113 ? 21.326 32.459 8.177 1.00 44.00 113 LEU A N 1
ATOM 838 C CA . LEU A 1 113 ? 21.400 32.351 9.629 1.00 44.00 113 LEU A CA 1
ATOM 839 C C . LEU A 1 113 ? 19.985 32.430 10.220 1.00 44.00 113 LEU A C 1
ATOM 841 O O . LEU A 1 113 ? 19.305 33.449 10.100 1.00 44.00 113 LEU A O 1
ATOM 845 N N . ALA A 1 114 ? 19.552 31.349 10.865 1.00 43.03 114 ALA A N 1
ATOM 846 C CA . ALA A 1 114 ? 18.367 31.359 11.699 1.00 43.03 114 ALA A CA 1
ATOM 847 C C . ALA A 1 114 ? 18.661 32.210 12.938 1.00 43.03 114 ALA A C 1
ATOM 849 O O . ALA A 1 114 ? 19.471 31.840 13.788 1.00 43.03 114 ALA A O 1
ATOM 850 N N . THR A 1 115 ? 18.000 33.361 13.014 1.00 44.78 115 THR A N 1
ATOM 851 C CA . THR A 1 115 ? 17.895 34.142 14.238 1.00 44.78 115 THR A CA 1
ATOM 852 C C . THR A 1 115 ? 17.055 33.333 15.225 1.00 44.78 115 THR A C 1
ATOM 854 O O . THR A 1 115 ? 16.005 32.775 14.896 1.00 44.78 115 THR A O 1
ATOM 857 N N . THR A 1 116 ? 17.552 33.197 16.447 1.00 50.53 116 THR A N 1
ATOM 858 C CA . THR A 1 116 ? 16.802 32.632 17.564 1.00 50.53 116 THR A CA 1
ATOM 859 C C . THR A 1 116 ? 15.698 33.614 17.942 1.00 50.53 116 THR A C 1
ATOM 861 O O . THR A 1 116 ? 15.932 34.560 18.688 1.00 50.53 116 THR A O 1
ATOM 864 N N . GLY A 1 117 ? 14.504 33.400 17.395 1.00 38.78 117 GLY A N 1
ATOM 865 C CA . GLY A 1 117 ? 13.290 34.150 17.702 1.00 38.78 117 GLY A CA 1
ATOM 866 C C . GLY A 1 117 ? 12.193 33.204 18.166 1.00 38.78 117 GLY A C 1
ATOM 867 O O . GLY A 1 117 ? 11.444 32.649 17.368 1.00 38.78 117 GLY A O 1
ATOM 868 N N . ARG A 1 118 ? 12.156 32.993 19.478 1.00 42.81 118 ARG A N 1
ATOM 869 C CA . ARG A 1 118 ? 11.004 32.512 20.241 1.00 42.81 118 ARG A CA 1
ATOM 870 C C . ARG A 1 118 ? 9.821 33.441 19.944 1.00 42.81 118 ARG A C 1
ATOM 872 O O . ARG A 1 118 ? 10.013 34.641 20.039 1.00 42.81 118 ARG A O 1
ATOM 879 N N . ASP A 1 119 ? 8.669 32.898 19.545 1.00 41.62 119 ASP A N 1
ATOM 880 C CA . ASP A 1 119 ? 7.351 33.266 20.084 1.00 41.62 119 ASP A CA 1
ATOM 881 C C . ASP A 1 119 ? 6.184 32.533 19.402 1.00 41.62 119 ASP A C 1
ATOM 883 O O . ASP A 1 119 ? 6.292 31.862 18.376 1.00 41.62 119 ASP A O 1
ATOM 887 N N . THR A 1 120 ? 5.085 32.569 20.136 1.00 47.62 120 THR A N 1
ATOM 888 C CA . THR A 1 120 ? 3.957 31.655 20.245 1.00 47.62 120 THR A CA 1
ATOM 889 C C . THR A 1 120 ? 2.906 31.733 19.134 1.00 47.62 120 THR A C 1
ATOM 891 O O . THR A 1 120 ? 2.678 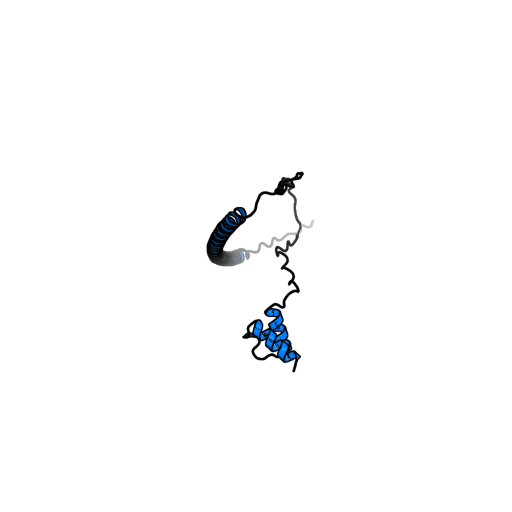32.771 18.530 1.00 47.62 120 THR A O 1
ATOM 894 N N . SER A 1 121 ? 2.171 30.619 18.985 1.00 47.47 121 SER A N 1
ATOM 895 C CA . SER A 1 121 ? 0.779 30.521 18.505 1.00 47.47 121 SER A CA 1
ATOM 896 C C . SER A 1 121 ? 0.426 31.165 17.155 1.00 47.47 121 SER A C 1
ATOM 898 O O . SER A 1 121 ? 0.144 32.352 17.070 1.00 47.47 121 SER A O 1
ATOM 900 N N . SER A 1 122 ? 0.229 30.340 16.124 1.00 40.53 122 SER A N 1
ATOM 901 C CA . SER A 1 122 ? -1.019 30.380 15.343 1.00 40.53 122 SER A CA 1
ATOM 902 C C . SER A 1 122 ? -1.092 29.242 14.324 1.00 40.53 122 SER A C 1
ATOM 904 O O . SER A 1 122 ? -0.134 28.838 13.666 1.00 40.53 122 SER A O 1
ATOM 906 N N . THR A 1 123 ? -2.291 28.696 14.241 1.00 50.03 123 THR A N 1
ATOM 907 C CA . THR A 1 123 ? -2.736 27.558 13.453 1.00 50.03 123 THR A CA 1
ATOM 908 C C . THR A 1 123 ? -2.606 27.846 11.954 1.00 50.03 123 THR A C 1
ATOM 910 O O . THR A 1 123 ? -3.500 28.433 11.352 1.00 50.03 123 THR A O 1
ATOM 913 N N . LYS A 1 124 ? -1.518 27.411 11.307 1.00 47.88 124 LYS A N 1
ATOM 914 C CA . LYS A 1 124 ? -1.409 27.445 9.838 1.00 47.88 124 LYS A CA 1
ATOM 915 C C . LYS A 1 124 ? -1.153 26.041 9.305 1.00 47.88 124 LYS A C 1
ATOM 917 O O . LYS A 1 124 ? -0.030 25.544 9.329 1.00 47.88 124 LYS A O 1
ATOM 922 N N . LYS A 1 125 ? -2.231 25.390 8.848 1.00 53.03 125 LYS A N 1
ATOM 923 C CA . LYS A 1 125 ? -2.200 24.125 8.100 1.00 53.03 125 LYS A CA 1
ATOM 924 C C . LYS A 1 125 ? -1.271 24.295 6.893 1.00 53.03 125 LYS A C 1
ATOM 926 O O . LYS A 1 125 ? -1.661 24.876 5.886 1.00 53.03 125 LYS A O 1
ATOM 931 N N . ARG A 1 126 ? -0.034 23.810 6.998 1.00 48.75 126 ARG A N 1
ATOM 932 C CA . ARG A 1 126 ? 0.874 23.660 5.858 1.00 48.75 126 ARG A CA 1
ATOM 933 C C . ARG A 1 126 ? 0.459 22.390 5.119 1.00 48.75 126 ARG A C 1
ATOM 935 O O . ARG A 1 126 ? 0.717 21.287 5.595 1.00 48.75 126 ARG A O 1
ATOM 942 N N . SER A 1 127 ? -0.232 22.539 3.993 1.00 59.84 127 SER A N 1
ATOM 943 C CA . SER A 1 127 ? -0.463 21.444 3.050 1.00 59.84 127 SER A CA 1
ATOM 944 C C . SER A 1 127 ? 0.886 21.022 2.464 1.00 59.84 127 SER A C 1
ATOM 946 O O . SER A 1 127 ? 1.454 21.724 1.633 1.00 59.84 127 SER A O 1
ATOM 948 N N . LEU A 1 128 ? 1.416 19.892 2.929 1.00 60.34 128 LEU A N 1
ATOM 949 C CA . LEU A 1 128 ? 2.681 19.298 2.477 1.00 60.34 128 LEU A CA 1
ATOM 950 C C . LEU A 1 128 ? 2.523 18.458 1.196 1.00 60.34 128 LEU A C 1
ATOM 952 O O . LEU A 1 128 ? 3.302 17.543 0.950 1.00 60.34 128 LEU A O 1
ATOM 956 N N . THR A 1 129 ? 1.514 18.734 0.374 1.00 67.62 129 THR A N 1
ATOM 957 C CA . THR A 1 129 ? 1.389 18.111 -0.945 1.00 67.62 129 THR A CA 1
ATOM 958 C C . THR A 1 129 ? 2.116 18.974 -1.973 1.00 67.62 129 THR A C 1
ATOM 960 O O . THR A 1 129 ? 1.658 20.093 -2.221 1.00 67.62 129 THR A O 1
ATOM 963 N N . PRO A 1 130 ? 3.222 18.502 -2.585 1.00 70.94 130 PRO A N 1
ATOM 964 C CA . PRO A 1 130 ? 3.736 19.146 -3.787 1.00 70.94 130 PRO A CA 1
ATOM 965 C C . PRO A 1 130 ? 2.613 19.185 -4.839 1.00 70.94 130 PRO A C 1
ATOM 967 O O . PRO A 1 130 ? 1.859 18.209 -4.946 1.00 70.94 130 PRO A O 1
ATOM 970 N N . PRO A 1 131 ? 2.442 20.295 -5.581 1.00 70.81 131 PRO A N 1
ATOM 971 C CA . PRO A 1 131 ? 1.413 20.373 -6.608 1.00 70.81 131 PRO A CA 1
ATOM 972 C C . PRO A 1 131 ? 1.663 19.270 -7.639 1.00 70.81 131 PRO A C 1
ATOM 974 O O . PRO A 1 131 ? 2.778 19.128 -8.144 1.00 70.81 131 PRO A O 1
ATOM 977 N N . LEU A 1 132 ? 0.632 18.468 -7.926 1.00 67.69 132 LEU A N 1
ATOM 978 C CA . LEU A 1 132 ? 0.716 17.468 -8.985 1.00 67.69 132 LEU A CA 1
ATOM 979 C C . LEU A 1 132 ? 1.096 18.168 -10.302 1.00 67.69 132 LEU A C 1
ATOM 981 O O . LEU A 1 132 ? 0.580 19.259 -10.574 1.00 67.69 132 LEU A O 1
ATOM 985 N N . PRO A 1 133 ? 1.967 17.564 -11.133 1.00 66.12 133 PRO A N 1
ATOM 986 C CA . PRO A 1 133 ? 2.199 18.066 -12.477 1.00 66.12 133 PRO A CA 1
ATOM 987 C C . PRO A 1 133 ? 0.853 18.130 -13.202 1.00 66.12 133 PRO A C 1
ATOM 989 O O . PRO A 1 133 ? 0.125 17.138 -13.273 1.00 66.12 133 PRO A O 1
ATOM 992 N N . LYS A 1 134 ? 0.503 19.321 -13.700 1.00 67.25 134 LYS A N 1
ATOM 993 C CA . LYS A 1 134 ? -0.680 19.514 -14.543 1.00 67.25 134 LYS A CA 1
ATOM 994 C C . LYS A 1 134 ? -0.556 18.548 -15.730 1.00 67.25 134 LYS A C 1
ATOM 996 O O . LYS A 1 134 ? 0.539 18.480 -16.297 1.00 67.25 134 LYS A O 1
ATOM 1001 N N . PRO A 1 135 ? -1.604 17.785 -16.093 1.00 57.97 135 PRO A N 1
ATOM 1002 C CA . PRO A 1 135 ? -1.526 16.890 -17.238 1.00 57.97 135 PRO A CA 1
ATOM 1003 C C . PRO A 1 135 ? -1.152 17.714 -18.474 1.00 57.97 135 PRO A C 1
ATOM 1005 O O . PRO A 1 135 ? -1.867 18.630 -18.874 1.00 57.97 135 PRO A O 1
ATOM 1008 N N . SER A 1 136 ? 0.035 17.432 -19.011 1.00 52.88 136 SER A N 1
ATOM 1009 C CA . SER A 1 136 ? 0.536 18.025 -20.245 1.00 52.88 136 SER A CA 1
ATOM 1010 C C . SER A 1 136 ? -0.383 17.588 -21.382 1.00 52.88 136 SER A C 1
ATOM 1012 O O . SER A 1 136 ? -0.532 16.393 -21.634 1.00 52.88 136 SER A O 1
ATOM 1014 N N . ALA A 1 137 ? -1.019 18.557 -22.040 1.00 61.00 137 ALA A N 1
ATOM 1015 C CA . ALA A 1 137 ? -2.117 18.391 -22.997 1.00 61.00 137 ALA A CA 1
ATOM 1016 C C . ALA A 1 137 ? -1.725 17.737 -24.340 1.00 61.00 137 ALA A C 1
ATOM 1018 O O . ALA A 1 137 ? -2.406 17.926 -25.342 1.00 61.00 137 ALA A O 1
ATOM 1019 N N . VAL A 1 138 ? -0.615 16.999 -24.397 1.00 65.69 138 VAL A N 1
ATOM 1020 C CA . VAL A 1 138 ? -0.001 16.582 -25.667 1.00 65.69 138 VAL A CA 1
ATOM 1021 C C . VAL A 1 138 ? -0.352 15.140 -26.052 1.00 65.69 138 VAL A C 1
ATOM 1023 O O . VAL A 1 138 ? -0.262 14.783 -27.221 1.00 65.69 138 VAL A O 1
ATOM 1026 N N . ALA A 1 139 ? -0.825 14.300 -25.124 1.00 72.94 139 ALA A N 1
ATOM 1027 C CA . ALA A 1 139 ? -1.356 12.983 -25.479 1.00 72.94 139 ALA A CA 1
ATOM 1028 C C . ALA A 1 139 ? -2.373 12.486 -24.444 1.00 72.94 139 ALA A C 1
ATOM 1030 O O . ALA A 1 139 ? -2.062 12.511 -23.249 1.00 72.94 139 ALA A O 1
ATOM 1031 N N . PRO A 1 140 ? -3.538 11.957 -24.870 1.00 84.19 140 PRO A N 1
ATOM 1032 C CA . PRO A 1 140 ? -4.509 11.405 -23.941 1.00 84.19 140 PRO A CA 1
ATOM 1033 C C . PRO A 1 140 ? -3.884 10.250 -23.153 1.00 84.19 140 PRO A C 1
ATOM 1035 O O . PRO A 1 140 ? -3.204 9.353 -23.687 1.00 84.19 140 PRO A O 1
ATOM 1038 N N . THR A 1 141 ? -4.081 10.300 -21.844 1.00 90.44 141 THR A N 1
ATOM 1039 C CA . THR A 1 141 ? -3.651 9.254 -20.920 1.00 90.44 141 THR A CA 1
ATOM 1040 C C . THR A 1 141 ? -4.548 8.022 -21.069 1.00 90.44 141 THR A C 1
ATOM 1042 O O . THR A 1 141 ? -5.682 8.099 -21.537 1.00 90.44 141 THR A O 1
ATOM 1045 N N . LEU A 1 142 ? -4.067 6.846 -20.651 1.00 93.69 142 LEU A N 1
ATOM 1046 C CA . LEU A 1 142 ? -4.865 5.611 -20.715 1.00 93.69 142 LEU A CA 1
ATOM 1047 C C . LEU A 1 142 ? -6.175 5.718 -19.912 1.00 93.69 142 LEU A C 1
ATOM 1049 O O . LEU A 1 142 ? -7.182 5.116 -20.274 1.00 93.69 142 LEU A O 1
ATOM 1053 N N . ILE A 1 143 ? -6.157 6.488 -18.823 1.00 94.00 143 ILE A N 1
ATOM 1054 C CA . ILE A 1 143 ? -7.322 6.719 -17.964 1.00 94.00 143 ILE A CA 1
ATOM 1055 C C . ILE A 1 143 ? -8.379 7.536 -18.717 1.00 94.00 143 ILE A C 1
ATOM 1057 O O . ILE A 1 143 ? -9.554 7.172 -18.701 1.00 94.00 143 ILE A O 1
ATOM 1061 N N . GLU A 1 144 ? -7.964 8.589 -19.422 1.00 93.56 144 GLU A N 1
ATOM 1062 C CA . GLU A 1 144 ? -8.856 9.411 -20.249 1.00 93.56 144 GLU A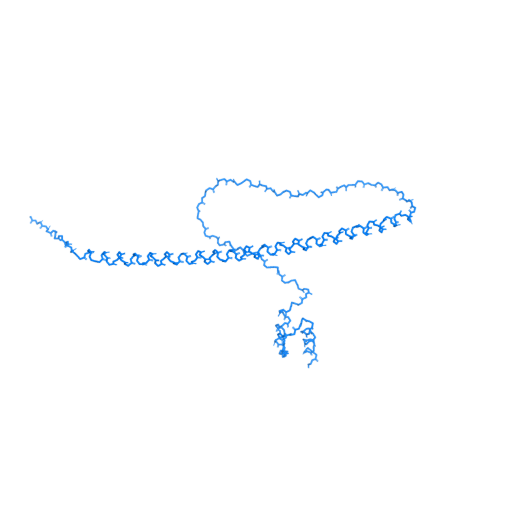 CA 1
ATOM 1063 C C . GLU A 1 144 ? -9.449 8.608 -21.409 1.00 93.56 144 GLU A C 1
ATOM 1065 O O . GLU A 1 144 ? -10.656 8.666 -21.626 1.00 93.56 144 GLU A O 1
ATOM 1070 N N . LEU A 1 145 ? -8.642 7.780 -22.080 1.00 95.44 145 LEU A N 1
ATOM 1071 C CA . LEU A 1 145 ? -9.122 6.907 -23.158 1.00 95.44 145 LEU A CA 1
ATOM 1072 C C . LEU A 1 145 ? -10.159 5.894 -22.659 1.00 95.44 145 LEU A C 1
ATOM 1074 O O . LEU A 1 145 ? -11.174 5.674 -23.311 1.00 95.44 145 LEU A O 1
ATOM 1078 N N . ARG A 1 146 ? -9.964 5.306 -21.471 1.00 95.44 146 ARG A N 1
ATOM 1079 C CA . ARG A 1 146 ? -10.962 4.400 -20.871 1.00 95.44 146 ARG A CA 1
ATOM 1080 C C . ARG A 1 146 ? -12.247 5.120 -20.489 1.00 95.44 146 ARG A C 1
ATOM 1082 O O . ARG A 1 146 ? -13.323 4.542 -20.625 1.00 95.44 146 ARG A O 1
ATOM 1089 N N . ARG A 1 147 ? -12.146 6.358 -20.001 1.00 95.88 147 ARG A N 1
ATOM 1090 C CA . ARG A 1 147 ? -13.317 7.181 -19.689 1.00 95.88 147 ARG A CA 1
ATOM 1091 C C . ARG A 1 147 ? -14.115 7.487 -20.957 1.00 95.88 147 ARG A C 1
ATOM 1093 O O . ARG A 1 147 ? -15.314 7.235 -20.971 1.00 95.88 147 ARG A O 1
ATOM 1100 N N . GLN A 1 148 ? -13.443 7.922 -22.020 1.00 94.69 148 GLN A N 1
ATOM 1101 C CA . GLN A 1 148 ? -14.071 8.166 -23.320 1.00 94.69 148 GLN A CA 1
ATOM 1102 C C . GLN A 1 148 ? -14.696 6.887 -23.893 1.00 94.69 148 GLN A C 1
ATOM 1104 O O . GLN A 1 148 ? -15.827 6.908 -24.361 1.00 94.69 148 GLN A O 1
ATOM 1109 N N . ALA A 1 149 ? -14.007 5.747 -23.800 1.00 95.12 149 ALA A N 1
ATOM 1110 C CA . ALA A 1 149 ? -14.523 4.469 -24.292 1.00 95.12 149 ALA A CA 1
ATOM 1111 C C . ALA A 1 149 ? -15.766 4.000 -23.521 1.00 95.12 149 ALA A C 1
ATOM 1113 O O . ALA A 1 149 ? -16.662 3.399 -24.106 1.00 95.12 149 ALA A O 1
ATOM 1114 N N . LYS A 1 150 ? -15.856 4.314 -22.222 1.00 95.38 150 LYS A N 1
ATOM 1115 C CA . LYS A 1 150 ? -17.065 4.080 -21.423 1.00 95.38 150 LYS A CA 1
ATOM 1116 C C . LYS A 1 150 ? -18.224 4.973 -21.872 1.00 95.38 150 LYS A C 1
ATOM 1118 O O . LYS A 1 150 ? -19.344 4.486 -21.974 1.00 95.38 150 LYS A O 1
ATOM 1123 N N . GLU A 1 151 ? -17.956 6.254 -22.126 1.00 95.06 151 GLU A N 1
ATOM 1124 C CA . GLU A 1 151 ? -18.950 7.216 -22.630 1.00 95.06 151 GLU A CA 1
ATOM 1125 C C . GLU A 1 151 ? -19.490 6.782 -24.008 1.00 95.06 151 GLU A C 1
ATOM 1127 O O . GLU A 1 151 ? -20.689 6.871 -24.245 1.00 95.06 151 GLU A O 1
ATOM 1132 N N . GLN A 1 152 ? -18.632 6.201 -24.853 1.00 93.62 152 GLN A N 1
ATOM 1133 C CA . GLN A 1 152 ? -18.978 5.626 -26.163 1.00 93.62 152 GLN A CA 1
ATOM 1134 C C . GLN A 1 152 ? -19.462 4.162 -26.102 1.00 93.62 152 GLN A C 1
ATOM 1136 O O . GLN A 1 152 ? -19.574 3.500 -27.128 1.00 93.62 152 GLN A O 1
ATOM 1141 N N . GLN A 1 153 ? -19.707 3.622 -24.903 1.00 93.50 153 GLN A N 1
ATOM 1142 C CA . GLN A 1 153 ? -20.181 2.247 -24.677 1.00 93.50 153 GLN A CA 1
ATOM 1143 C C . GLN A 1 153 ? -19.359 1.137 -25.371 1.00 93.50 153 GLN A C 1
ATOM 1145 O O . GLN A 1 153 ? -19.877 0.068 -25.700 1.00 93.50 153 GLN A O 1
ATOM 1150 N N . VAL A 1 154 ? -18.048 1.333 -25.538 1.00 93.19 154 VAL A N 1
ATOM 1151 C CA . VAL A 1 154 ? -17.149 0.337 -26.140 1.00 93.19 154 VAL A CA 1
ATOM 1152 C C . VAL A 1 154 ? -17.077 -0.903 -25.245 1.00 93.19 154 VAL A C 1
ATOM 1154 O O . VAL A 1 154 ? -16.524 -0.869 -24.146 1.00 93.19 154 VAL A O 1
ATOM 1157 N N . ARG A 1 155 ? -17.609 -2.041 -25.695 1.00 93.94 155 ARG A N 1
ATOM 1158 C CA . ARG A 1 155 ? -17.634 -3.273 -24.891 1.00 93.94 155 ARG A CA 1
ATOM 1159 C C . ARG A 1 155 ? -16.212 -3.762 -24.586 1.00 93.94 155 ARG A C 1
ATOM 1161 O O . ARG A 1 155 ? -15.368 -3.869 -25.465 1.00 93.94 155 ARG A O 1
ATOM 1168 N N . GLY A 1 156 ? -15.944 -4.090 -23.322 1.00 94.50 156 GLY A N 1
ATOM 1169 C CA . GLY A 1 156 ? -14.642 -4.626 -22.907 1.00 94.50 156 GLY A CA 1
ATOM 1170 C C . GLY A 1 156 ? -13.522 -3.588 -22.750 1.00 94.50 156 GLY A C 1
ATOM 1171 O O . GLY A 1 156 ? -12.382 -3.984 -22.502 1.00 94.50 156 GLY A O 1
ATOM 1172 N N . TYR A 1 157 ? -13.828 -2.284 -22.796 1.00 95.19 157 TYR A N 1
ATOM 1173 C CA . TYR A 1 157 ? -12.852 -1.184 -22.709 1.00 95.19 157 TYR A CA 1
ATOM 1174 C C . TYR A 1 157 ? -11.840 -1.289 -21.548 1.00 95.19 157 TYR A C 1
ATOM 1176 O O . TYR A 1 157 ? -10.705 -0.827 -21.657 1.00 95.19 157 TYR A O 1
ATOM 1184 N N . SER A 1 158 ? -12.203 -1.915 -20.422 1.00 94.62 158 SER A N 1
ATOM 1185 C CA . SER A 1 158 ? -11.298 -2.065 -19.272 1.00 94.62 158 SER A CA 1
ATOM 1186 C C . SER A 1 158 ? -10.111 -2.998 -19.540 1.00 94.62 158 SER A C 1
ATOM 1188 O O . SER A 1 158 ? -9.091 -2.879 -18.856 1.00 94.62 158 SER A O 1
ATOM 1190 N N . ARG A 1 159 ? -10.249 -3.944 -20.475 1.00 95.25 159 ARG A N 1
ATOM 1191 C CA . ARG A 1 159 ? -9.220 -4.944 -20.804 1.00 95.25 159 ARG A CA 1
ATOM 1192 C C . ARG A 1 159 ? -8.348 -4.538 -21.989 1.00 95.25 159 ARG A C 1
ATOM 1194 O O . ARG A 1 159 ? -7.298 -5.135 -22.185 1.00 95.25 159 ARG A O 1
ATOM 1201 N N . LEU A 1 160 ? -8.774 -3.531 -22.747 1.00 94.50 160 LEU A N 1
ATOM 1202 C CA . LEU A 1 160 ? -8.083 -3.068 -23.941 1.00 94.50 160 LEU A CA 1
ATOM 1203 C C . LEU A 1 160 ? -6.784 -2.325 -23.600 1.00 94.50 160 LEU A C 1
ATOM 1205 O O . LEU A 1 160 ? -6.684 -1.627 -22.576 1.00 94.50 160 LEU A O 1
ATOM 1209 N N . SER A 1 161 ? -5.787 -2.493 -24.472 1.00 96.00 161 SER A N 1
ATOM 1210 C CA . SER A 1 161 ? -4.536 -1.741 -24.411 1.00 96.00 161 SER A CA 1
ATOM 1211 C C . SER A 1 161 ? -4.754 -0.290 -24.867 1.00 96.00 161 SER A C 1
ATOM 1213 O O . SER A 1 161 ? -5.811 0.066 -25.391 1.00 96.00 161 SER A O 1
ATOM 1215 N N . LYS A 1 162 ? -3.758 0.584 -24.663 1.00 95.12 162 LYS A N 1
ATOM 1216 C CA . LYS A 1 162 ? -3.856 1.994 -25.083 1.00 95.12 162 LYS A CA 1
ATOM 1217 C C . LYS A 1 162 ? -4.138 2.125 -26.586 1.00 95.12 162 LYS A C 1
ATOM 1219 O O . LYS A 1 162 ? -4.932 2.974 -26.967 1.00 95.12 162 LYS A O 1
ATOM 1224 N N . ALA A 1 163 ? -3.493 1.295 -27.407 1.00 94.69 163 ALA A N 1
ATOM 1225 C CA . ALA A 1 163 ? -3.650 1.317 -28.858 1.00 94.69 163 ALA A CA 1
ATOM 1226 C C . ALA A 1 163 ? -5.049 0.844 -29.277 1.00 94.69 163 ALA A C 1
ATOM 1228 O O . ALA A 1 163 ? -5.722 1.534 -30.037 1.00 94.69 163 ALA A O 1
ATOM 1229 N N . ASP A 1 164 ? -5.520 -0.265 -28.700 1.00 95.62 164 ASP A N 1
ATOM 1230 C CA . ASP A 1 164 ? -6.841 -0.819 -29.020 1.00 95.62 164 ASP A CA 1
ATOM 1231 C C . ASP A 1 164 ? -7.973 0.131 -28.610 1.00 95.62 164 ASP A C 1
ATOM 1233 O O . ASP A 1 164 ? -8.979 0.231 -29.304 1.00 95.62 164 ASP A O 1
ATOM 1237 N N . LEU A 1 165 ? -7.808 0.864 -27.501 1.00 95.62 165 LEU A N 1
ATOM 1238 C CA . LEU A 1 165 ? -8.768 1.888 -27.079 1.00 95.62 165 LEU A CA 1
ATOM 1239 C C . LEU A 1 165 ? -8.854 3.053 -28.063 1.00 95.62 165 LEU A C 1
ATOM 1241 O O . LEU A 1 165 ? -9.952 3.543 -28.304 1.00 95.62 165 LEU A O 1
ATOM 1245 N N . ILE A 1 166 ? -7.726 3.492 -28.624 1.00 95.50 166 ILE A N 1
ATOM 1246 C CA . ILE A 1 166 ? -7.714 4.550 -29.644 1.00 95.50 166 ILE A CA 1
ATOM 1247 C C . ILE A 1 166 ? -8.427 4.047 -30.902 1.00 95.50 166 ILE A C 1
ATOM 1249 O O . ILE A 1 166 ? -9.355 4.698 -31.368 1.00 95.50 166 ILE A O 1
ATOM 1253 N N . ALA A 1 167 ? -8.082 2.847 -31.379 1.00 95.00 167 ALA A N 1
ATOM 1254 C CA . ALA A 1 167 ? -8.713 2.252 -32.556 1.00 95.00 167 ALA A CA 1
ATOM 1255 C C . ALA A 1 167 ? -10.228 2.041 -32.377 1.00 95.00 167 ALA A C 1
ATOM 1257 O O . ALA A 1 167 ? -11.007 2.353 -33.274 1.00 95.00 167 ALA A O 1
ATOM 1258 N N . ALA A 1 168 ? -10.662 1.553 -31.210 1.00 93.31 168 ALA A N 1
ATOM 1259 C CA . ALA A 1 168 ? -12.078 1.349 -30.912 1.00 93.31 168 ALA A CA 1
ATOM 1260 C C . ALA A 1 168 ? -12.855 2.671 -30.808 1.00 93.31 168 ALA A C 1
ATOM 1262 O O . ALA A 1 168 ? -13.999 2.746 -31.251 1.00 93.31 168 ALA A O 1
ATOM 1263 N N . LEU A 1 169 ? -12.240 3.719 -30.251 1.00 94.62 169 LEU A N 1
ATOM 1264 C CA . LEU A 1 169 ? -12.829 5.059 -30.201 1.00 94.62 169 LEU A CA 1
ATOM 1265 C C . LEU A 1 169 ? -12.925 5.701 -31.586 1.00 94.62 169 LEU A C 1
ATOM 1267 O O . LEU A 1 169 ? -13.931 6.338 -31.889 1.00 94.62 169 LEU A O 1
ATOM 1271 N N . ASP A 1 170 ? -11.916 5.515 -32.435 1.00 94.44 170 ASP A N 1
ATOM 1272 C CA . ASP A 1 170 ? -11.946 6.002 -33.814 1.00 94.44 170 ASP A CA 1
ATOM 1273 C C . ASP A 1 170 ? -12.982 5.249 -34.659 1.00 94.44 170 ASP A C 1
ATOM 1275 O O . ASP A 1 170 ? -13.663 5.865 -35.477 1.00 94.44 170 ASP A O 1
ATOM 1279 N N . ALA A 1 171 ? -13.161 3.944 -34.427 1.00 92.56 171 ALA A N 1
ATOM 1280 C CA . ALA A 1 171 ? -14.231 3.163 -35.045 1.00 92.56 171 ALA A CA 1
ATOM 1281 C C . ALA A 1 171 ? -15.621 3.641 -34.590 1.00 92.56 171 ALA A C 1
ATOM 1283 O O . ALA A 1 171 ? -16.490 3.860 -35.428 1.00 92.56 171 ALA A O 1
ATOM 1284 N N . ALA A 1 172 ? -15.810 3.880 -33.287 1.00 89.69 172 ALA A N 1
ATOM 1285 C CA . ALA A 1 172 ? -17.070 4.380 -32.732 1.00 89.69 172 ALA A CA 1
ATOM 1286 C C . ALA A 1 172 ? -17.432 5.798 -33.211 1.00 89.69 172 ALA A C 1
ATOM 1288 O O . ALA A 1 172 ? -18.603 6.140 -33.254 1.00 89.69 172 ALA A O 1
ATOM 1289 N N . ARG A 1 173 ? -16.446 6.626 -33.586 1.00 91.88 173 ARG A N 1
ATOM 1290 C CA . ARG A 1 173 ? -16.675 7.966 -34.163 1.00 91.88 173 ARG A CA 1
ATOM 1291 C C . ARG A 1 173 ? -17.067 7.953 -35.640 1.00 91.88 173 ARG A C 1
ATOM 1293 O O . ARG A 1 173 ? -17.507 8.980 -36.147 1.00 91.88 173 ARG A O 1
ATOM 1300 N N . ARG A 1 174 ? -16.800 6.850 -36.341 1.00 84.75 174 ARG A N 1
ATOM 1301 C CA . ARG A 1 174 ? -17.080 6.689 -37.777 1.00 84.75 174 ARG A CA 1
ATOM 1302 C C . ARG A 1 174 ? -18.359 5.897 -38.055 1.00 84.75 174 ARG A C 1
ATOM 1304 O O . ARG A 1 174 ? -18.774 5.866 -39.209 1.00 84.75 174 ARG A O 1
ATOM 1311 N N . ALA A 1 175 ? -18.905 5.230 -37.041 1.00 71.56 175 ALA A N 1
ATOM 1312 C CA . ALA A 1 175 ? -20.192 4.543 -37.082 1.00 71.56 175 ALA A CA 1
ATOM 1313 C C . ALA A 1 175 ? -21.329 5.529 -36.798 1.00 71.56 175 ALA A C 1
ATOM 1315 O O . ALA A 1 175 ? -22.408 5.341 -37.399 1.00 71.56 175 ALA A O 1
#

Foldseek 3Di:
DDDDDDDDPPDPPVPVVVVVVVVVVVVVVVVVVVVVVVVVVVVVVVVVVVVVVVVVVVVVVVVVVVVVVVVVVVVVVVVVVVVVVVVVPDDDDDDDDDDDDDDPDPPDPDPDDDDPDDDDDDDDPDPPDDDDPDPDPPDDDLVNLLVLCVVLVPPPSVVDDSVVSVVSSVVSVVD

Secondary structure (DSSP, 8-state):
-----------TTHHHHHHHHHHHHHHHHHHHHHHHHHHHHHHHHHHHHHHHHHHHHHHHHHHHHHHHHHHHHHHHHHHHHHHHHHTTS------------------PPP-------------------PPPPP--TTS--HHHHHHHHHHTT-TTTTT--HHHHHHHHHHHHH-

Organism: NCBI:txid1523160

pLDDT: mean 76.67, std 20.98, range [38.78, 98.19]